Protein AF-A0A8F5BR80-F1 (afdb_monomer_lite)

Organism: Saccharolobus shibatae (strain ATCC 51178 / DSM 5389 / JCM 8931 / NBRC 15437 / B12) (NCBI:txid523848)

pLDDT: mean 76.39, std 23.54, range [31.81, 97.5]

Radius of gyration: 29.18 Å; chains: 1; bounding box: 68×68×88 Å

Sequence (161 aa):
MIKTETSQNIVENTTLNENKPMKKEKKQKNSRINEIILRDTTDEPLPTDPIHVYIEKLIPKIIDQYVKENKRPIRRKDLIEYVFSYDDRMIEYDKVSKHSPAAISFAITRLLKKGRLVRIKYCKEWEGDKCVKFSRKKEYILKEHLQMPEIQEYLKKHGLS

Structure (mmCIF, N/CA/C/O backbone):
data_AF-A0A8F5BR80-F1
#
_entry.id   AF-A0A8F5BR80-F1
#
loop_
_atom_site.group_PDB
_atom_site.id
_atom_site.type_symbol
_atom_site.label_atom_id
_atom_site.label_alt_id
_atom_site.label_comp_id
_atom_site.label_asym_id
_atom_site.label_entity_id
_atom_site.label_seq_id
_atom_site.pdbx_PDB_ins_code
_atom_site.Cartn_x
_atom_site.Cartn_y
_atom_site.Cartn_z
_atom_site.occupancy
_atom_site.B_iso_or_equiv
_atom_site.auth_seq_id
_atom_site.auth_comp_id
_atom_site.auth_asym_id
_atom_site.auth_atom_id
_atom_site.pdbx_PDB_model_num
ATOM 1 N N . MET A 1 1 ? 49.618 30.015 -66.357 1.00 37.91 1 MET A N 1
ATOM 2 C CA . MET A 1 1 ? 49.967 28.870 -65.481 1.00 37.91 1 MET A CA 1
ATOM 3 C C . MET A 1 1 ? 48.956 28.785 -64.341 1.00 37.91 1 MET A C 1
ATOM 5 O O . MET A 1 1 ? 48.201 29.731 -64.161 1.00 37.91 1 MET A O 1
ATOM 9 N N . ILE A 1 2 ? 48.893 27.652 -63.639 1.00 37.81 2 ILE A N 1
ATOM 10 C CA . ILE A 1 2 ? 47.892 27.340 -62.598 1.00 37.81 2 ILE A CA 1
ATOM 11 C C . ILE A 1 2 ? 48.445 27.704 -61.209 1.00 37.81 2 ILE A C 1
ATOM 13 O O . ILE A 1 2 ? 49.633 27.456 -61.006 1.00 37.81 2 ILE A O 1
ATOM 17 N N . LYS A 1 3 ? 47.582 28.188 -60.289 1.00 34.09 3 LYS A N 1
ATOM 18 C CA . LYS A 1 3 ? 47.487 27.899 -58.822 1.00 34.09 3 LYS A CA 1
ATOM 19 C C . LYS A 1 3 ? 46.894 29.095 -58.040 1.00 34.09 3 LYS A C 1
ATOM 21 O O . LYS A 1 3 ? 47.447 30.183 -58.108 1.00 34.09 3 LYS A O 1
ATOM 26 N N . THR A 1 4 ? 45.625 29.021 -57.601 1.00 35.00 4 THR A N 1
ATOM 27 C CA . THR A 1 4 ? 45.076 28.505 -56.304 1.00 35.00 4 THR A CA 1
ATOM 28 C C . THR A 1 4 ? 45.159 29.541 -55.169 1.00 35.00 4 THR A C 1
ATOM 30 O O . THR A 1 4 ? 46.256 29.964 -54.839 1.00 35.00 4 THR A O 1
ATOM 33 N N . GLU A 1 5 ? 44.015 30.031 -54.660 1.00 37.22 5 GLU A N 1
ATOM 34 C CA . GLU A 1 5 ? 43.448 29.706 -53.316 1.00 37.22 5 GLU A CA 1
ATOM 35 C C . GLU A 1 5 ? 43.977 30.629 -52.186 1.00 37.22 5 GLU A C 1
ATOM 37 O O . GLU A 1 5 ? 45.109 31.084 -52.257 1.00 37.22 5 GLU A O 1
ATOM 42 N N . THR A 1 6 ? 43.245 30.986 -51.118 1.00 36.38 6 THR A N 1
ATOM 43 C CA . THR A 1 6 ? 41.811 30.823 -50.780 1.00 36.38 6 THR A CA 1
ATOM 44 C C . THR A 1 6 ? 41.369 31.938 -49.804 1.00 36.38 6 THR A C 1
ATOM 46 O O . THR A 1 6 ? 42.197 32.633 -49.222 1.00 36.38 6 THR A O 1
ATOM 49 N N . SER A 1 7 ? 40.056 32.145 -49.660 1.00 40.69 7 SER A N 1
ATOM 50 C CA . SER A 1 7 ? 39.395 33.229 -48.911 1.00 40.69 7 SER A CA 1
ATOM 51 C C . SER A 1 7 ? 39.767 33.390 -47.426 1.00 40.69 7 SER A C 1
ATOM 53 O O . SER A 1 7 ? 39.800 32.405 -46.693 1.00 40.69 7 SER A O 1
ATOM 55 N N . GLN A 1 8 ? 39.813 34.648 -46.955 1.00 32.31 8 GLN A N 1
ATOM 56 C CA . GLN A 1 8 ? 39.313 35.066 -45.630 1.00 32.31 8 GLN A CA 1
ATOM 57 C C . GLN A 1 8 ? 39.122 36.601 -45.542 1.00 32.31 8 GLN A C 1
ATOM 59 O O . GLN A 1 8 ? 40.090 37.344 -45.454 1.00 32.31 8 GLN A O 1
ATOM 64 N N . ASN A 1 9 ? 37.864 37.061 -45.515 1.00 31.81 9 ASN A N 1
ATOM 65 C CA . ASN A 1 9 ? 37.450 38.354 -44.940 1.00 31.81 9 ASN A CA 1
ATOM 66 C C . ASN A 1 9 ? 36.542 37.991 -43.747 1.00 31.81 9 ASN A C 1
ATOM 68 O O . ASN A 1 9 ? 35.654 37.158 -43.921 1.00 31.81 9 ASN A O 1
ATOM 72 N N . ILE A 1 10 ? 36.797 38.379 -42.493 1.00 38.75 10 ILE A N 1
ATOM 73 C CA . ILE A 1 10 ? 37.040 39.721 -41.916 1.00 38.75 10 ILE A CA 1
ATOM 74 C C . ILE A 1 10 ? 35.759 40.572 -41.928 1.00 38.75 10 ILE A C 1
ATOM 76 O O . ILE A 1 10 ? 35.033 40.618 -42.917 1.00 38.75 10 ILE A O 1
ATOM 80 N N . VAL A 1 11 ? 35.454 41.155 -40.764 1.00 41.28 11 VAL A N 1
ATOM 81 C CA . VAL A 1 11 ? 34.131 41.656 -40.360 1.00 41.28 11 VAL A CA 1
ATOM 82 C C . VAL A 1 11 ? 34.089 43.179 -40.346 1.00 41.28 11 VAL A C 1
ATOM 84 O O . VAL A 1 11 ? 34.897 43.791 -39.663 1.00 41.28 11 VAL A O 1
ATOM 87 N N . GLU A 1 12 ? 33.080 43.742 -41.008 1.00 37.03 12 GLU A N 1
ATOM 88 C CA . GLU A 1 12 ? 32.480 45.081 -40.853 1.00 37.03 12 GLU A CA 1
ATOM 89 C C . GLU A 1 12 ? 31.184 45.074 -41.707 1.00 37.03 12 GLU A C 1
ATOM 91 O O . GLU A 1 12 ? 31.036 44.194 -42.555 1.00 37.03 12 GLU A O 1
ATOM 96 N N . ASN A 1 13 ? 30.157 45.923 -41.580 1.00 33.31 13 ASN A N 1
ATOM 97 C CA . ASN A 1 13 ? 29.818 47.115 -40.772 1.00 33.31 13 ASN A CA 1
ATOM 98 C C . ASN A 1 13 ? 28.257 46.990 -40.502 1.00 33.31 13 ASN A C 1
ATOM 100 O O . ASN A 1 13 ? 27.679 45.996 -40.939 1.00 33.31 13 ASN A O 1
ATOM 104 N N . THR A 1 14 ? 27.427 47.788 -39.804 1.00 33.31 14 THR A N 1
ATOM 105 C CA . THR A 1 14 ? 27.415 49.163 -39.253 1.00 33.31 14 THR A CA 1
ATOM 106 C C . THR A 1 14 ? 26.441 49.257 -38.048 1.00 33.31 14 THR A C 1
ATOM 108 O O . THR A 1 14 ? 25.607 48.383 -37.823 1.00 33.31 14 THR A O 1
ATOM 111 N N . THR A 1 15 ? 26.534 50.349 -37.286 1.00 39.81 15 THR A N 1
ATOM 112 C CA . THR A 1 15 ? 25.656 50.858 -36.206 1.00 39.81 15 THR A CA 1
ATOM 113 C C . THR A 1 15 ? 24.150 50.952 -36.534 1.00 39.81 15 THR A C 1
ATOM 115 O O . THR A 1 15 ? 23.820 51.312 -37.659 1.00 39.81 15 THR A O 1
ATOM 118 N N . LEU A 1 16 ? 23.257 50.866 -35.521 1.00 35.25 16 LEU A N 1
ATOM 119 C CA . LEU A 1 16 ? 22.286 51.956 -35.237 1.00 35.25 16 LEU A CA 1
ATOM 120 C C . LEU A 1 16 ? 21.547 51.892 -33.869 1.00 35.25 16 LEU A C 1
ATOM 122 O O . LEU A 1 16 ? 20.939 50.885 -33.532 1.00 35.25 16 LEU A O 1
ATOM 126 N N . ASN A 1 17 ? 21.508 53.057 -33.206 1.00 31.94 17 ASN A N 1
ATOM 127 C CA . ASN A 1 17 ? 20.472 53.648 -32.329 1.00 31.94 17 ASN A CA 1
ATOM 128 C C . ASN A 1 17 ? 19.898 52.963 -31.063 1.00 31.94 17 ASN A C 1
ATOM 130 O O . ASN A 1 17 ? 19.557 51.786 -31.016 1.00 31.94 17 ASN A O 1
ATOM 134 N N . GLU A 1 18 ? 19.646 53.814 -30.062 1.00 41.34 18 GLU A N 1
ATOM 135 C CA . GLU A 1 18 ? 18.950 53.512 -28.804 1.00 41.34 18 GLU A CA 1
ATOM 136 C C . GLU A 1 18 ? 17.454 53.928 -28.820 1.00 41.34 18 GLU A C 1
ATOM 138 O O . GLU A 1 18 ? 16.949 54.513 -29.776 1.00 41.34 18 GLU A O 1
ATOM 143 N N . ASN A 1 19 ? 16.777 53.715 -27.680 1.00 41.56 19 ASN A N 1
ATOM 144 C CA . ASN A 1 19 ? 15.533 54.368 -27.237 1.00 41.56 19 ASN A CA 1
ATOM 145 C C . ASN A 1 19 ? 14.186 53.969 -27.885 1.00 41.56 19 ASN A C 1
ATOM 147 O O . ASN A 1 19 ? 13.615 54.692 -28.703 1.00 41.56 19 ASN A O 1
ATOM 151 N N . LYS A 1 20 ? 13.547 52.932 -27.311 1.00 38.97 20 LYS A N 1
ATOM 152 C CA . LYS A 1 20 ? 12.126 53.007 -26.890 1.00 38.97 20 LYS A CA 1
ATOM 153 C C . LYS A 1 20 ? 11.766 51.954 -25.818 1.00 38.97 20 LYS A C 1
ATOM 155 O O . LYS A 1 20 ? 12.181 50.804 -25.951 1.00 38.97 20 LYS A O 1
ATOM 160 N N . PRO A 1 21 ? 11.002 52.306 -24.762 1.00 46.56 21 PRO A N 1
ATOM 161 C CA . PRO A 1 21 ? 10.676 51.389 -23.666 1.00 46.56 21 PRO A CA 1
ATOM 162 C C . PRO A 1 21 ? 9.382 50.576 -23.887 1.00 46.56 21 PRO A C 1
ATOM 164 O O . PRO A 1 21 ? 8.578 50.863 -24.769 1.00 46.56 21 PRO A O 1
ATOM 167 N N . MET A 1 22 ? 9.159 49.608 -22.988 1.00 44.41 22 MET A N 1
ATOM 168 C CA . MET A 1 22 ? 7.915 48.848 -22.762 1.00 44.41 22 MET A CA 1
ATOM 169 C C . MET A 1 22 ? 7.373 47.959 -23.902 1.00 44.41 22 MET A C 1
ATOM 171 O O . MET A 1 22 ? 6.464 48.330 -24.640 1.00 44.41 22 MET A O 1
ATOM 175 N N . LYS A 1 23 ? 7.728 46.667 -23.842 1.00 36.34 23 LYS A N 1
ATOM 176 C CA . LYS A 1 23 ? 6.765 45.561 -24.023 1.00 36.34 23 LYS A CA 1
ATOM 177 C C . LYS A 1 23 ? 7.119 44.402 -23.083 1.00 36.34 23 LYS A C 1
ATOM 179 O O . LYS A 1 23 ? 8.247 43.922 -23.088 1.00 36.34 23 LYS A O 1
ATOM 184 N N . LYS A 1 24 ? 6.164 43.965 -22.252 1.00 52.59 24 LYS A N 1
ATOM 185 C CA . LYS A 1 24 ? 6.315 42.786 -21.380 1.00 52.59 24 LYS A CA 1
ATOM 186 C C . LYS A 1 24 ? 6.116 41.521 -22.216 1.00 52.59 24 LYS A C 1
ATOM 188 O O . LYS A 1 24 ? 4.981 41.228 -22.574 1.00 52.59 24 LYS A O 1
ATOM 193 N N . GLU A 1 25 ? 7.165 40.742 -22.466 1.00 40.56 25 GLU A N 1
ATOM 194 C CA . GLU A 1 25 ? 7.021 39.419 -23.083 1.00 40.56 25 GLU A CA 1
ATOM 195 C C . GLU A 1 25 ? 7.953 38.353 -22.496 1.00 40.56 25 GLU A C 1
ATOM 197 O O . GLU A 1 25 ? 9.034 38.645 -22.001 1.00 40.56 25 GLU A O 1
ATOM 202 N N . LYS A 1 26 ? 7.501 37.099 -22.650 1.00 37.91 26 LYS A N 1
ATOM 203 C CA . LYS A 1 26 ? 8.263 35.842 -22.565 1.00 37.91 26 LYS A CA 1
ATOM 204 C C . LYS A 1 26 ? 8.969 35.569 -21.228 1.00 37.91 26 LYS A C 1
ATOM 206 O O . LYS A 1 26 ? 10.115 35.935 -20.992 1.00 37.91 26 LYS A O 1
ATOM 211 N N . LYS A 1 27 ? 8.280 34.760 -20.406 1.00 43.91 27 LYS A N 1
ATOM 212 C CA . LYS A 1 27 ? 8.872 33.938 -19.334 1.00 43.91 27 LYS A CA 1
ATOM 213 C C . LYS A 1 27 ? 10.196 33.333 -19.820 1.00 43.91 27 LYS A C 1
ATOM 215 O O . LYS A 1 27 ? 10.216 32.719 -20.890 1.00 43.91 27 LYS A O 1
ATOM 220 N N . GLN A 1 28 ? 11.261 33.448 -19.028 1.00 38.50 28 GLN A N 1
ATOM 221 C CA . GLN A 1 28 ? 12.518 32.756 -19.312 1.00 38.50 28 GLN A CA 1
ATOM 222 C C . GLN A 1 28 ? 12.256 31.248 -19.444 1.00 38.50 28 GLN A C 1
ATOM 224 O O . GLN A 1 28 ? 11.661 30.628 -18.560 1.00 38.50 28 GLN A O 1
ATOM 229 N N . LYS A 1 29 ? 12.681 30.655 -20.565 1.00 42.81 29 LYS A N 1
ATOM 230 C CA . LYS A 1 29 ? 12.689 29.198 -20.728 1.00 42.81 29 LYS A CA 1
ATOM 231 C C . LYS A 1 29 ? 13.748 28.638 -19.781 1.00 42.81 29 LYS A C 1
ATOM 233 O O . LYS A 1 29 ? 14.930 28.885 -19.996 1.00 42.81 29 LYS A O 1
ATOM 238 N N . ASN A 1 30 ? 13.329 27.892 -18.762 1.00 39.88 30 ASN A N 1
ATOM 239 C CA . ASN A 1 30 ? 14.242 27.219 -17.841 1.00 39.88 30 ASN A CA 1
ATOM 240 C C . ASN A 1 30 ? 14.872 25.989 -18.525 1.00 39.88 30 ASN A C 1
ATOM 242 O O . ASN A 1 30 ? 14.409 24.863 -18.355 1.00 39.88 30 ASN A O 1
ATOM 246 N N . SER A 1 31 ? 15.863 26.225 -19.387 1.00 49.03 31 SER A N 1
ATOM 247 C CA . SER A 1 31 ? 16.678 25.180 -20.008 1.00 49.03 31 SER A CA 1
ATOM 248 C C . SER A 1 31 ? 17.766 24.694 -19.043 1.00 49.03 31 SER A C 1
ATOM 250 O O . SER A 1 31 ? 18.229 25.458 -18.202 1.00 49.03 31 SER A O 1
ATOM 252 N N . ARG A 1 32 ? 18.219 23.441 -19.221 1.00 43.00 32 ARG A N 1
ATOM 253 C CA . ARG A 1 32 ? 19.196 22.722 -18.366 1.00 43.00 32 ARG A CA 1
ATOM 254 C C . ARG A 1 32 ? 18.637 22.120 -17.065 1.00 43.00 32 ARG A C 1
ATOM 256 O O . ARG A 1 32 ? 19.266 22.192 -16.014 1.00 43.00 32 ARG A O 1
ATOM 263 N N . ILE A 1 33 ? 17.529 21.384 -17.167 1.00 39.22 33 ILE A N 1
ATOM 264 C CA . ILE A 1 33 ? 17.510 20.075 -16.495 1.00 39.22 33 ILE A CA 1
ATOM 265 C C . ILE A 1 33 ? 18.289 19.137 -17.421 1.00 39.22 33 ILE A C 1
ATOM 267 O O . ILE A 1 33 ? 17.911 18.981 -18.580 1.00 39.22 33 ILE A O 1
ATOM 271 N N . ASN A 1 34 ? 19.392 18.565 -16.939 1.00 34.12 34 ASN A N 1
ATOM 272 C CA . ASN A 1 34 ? 20.135 17.558 -17.693 1.00 34.12 34 ASN A CA 1
ATOM 273 C C . ASN A 1 34 ? 19.362 16.238 -17.606 1.00 34.12 34 ASN A C 1
ATOM 275 O O . ASN A 1 34 ? 19.335 15.600 -16.554 1.00 34.12 34 ASN A O 1
ATOM 279 N N . GLU A 1 35 ? 18.700 15.861 -18.695 1.00 41.28 35 GLU A N 1
ATOM 280 C CA . GLU A 1 35 ? 17.924 14.627 -18.784 1.00 41.28 35 GLU A CA 1
ATOM 281 C C . GLU A 1 35 ? 18.876 13.429 -18.915 1.00 41.28 35 GLU A C 1
ATOM 283 O O . GLU A 1 35 ? 19.460 13.186 -19.970 1.00 41.28 35 GLU A O 1
ATOM 288 N N . ILE A 1 36 ? 19.083 12.706 -17.809 1.00 38.28 36 ILE A N 1
ATOM 289 C CA . ILE A 1 36 ? 19.932 11.510 -17.780 1.00 38.28 36 ILE A CA 1
ATOM 290 C C . ILE A 1 36 ? 19.147 10.353 -18.403 1.00 38.28 36 ILE A C 1
ATOM 292 O O . ILE A 1 36 ? 18.440 9.615 -17.716 1.00 38.28 36 ILE A O 1
ATOM 296 N N . ILE A 1 37 ? 19.268 10.207 -19.721 1.00 43.28 37 ILE A N 1
ATOM 297 C CA . ILE A 1 37 ? 18.761 9.043 -20.451 1.00 43.28 37 ILE A CA 1
ATOM 298 C C . ILE A 1 37 ? 19.713 7.874 -20.184 1.00 43.28 37 ILE A C 1
ATOM 300 O O . ILE A 1 37 ? 20.693 7.680 -20.905 1.00 43.28 37 ILE A O 1
ATOM 304 N N . LEU A 1 38 ? 19.425 7.092 -19.143 1.00 40.75 38 LEU A N 1
ATOM 305 C CA . LEU A 1 38 ? 20.032 5.773 -19.001 1.00 40.75 38 LEU A CA 1
ATOM 306 C C . LEU A 1 38 ? 19.501 4.864 -20.113 1.00 40.75 38 LEU A C 1
ATOM 308 O O . LEU A 1 38 ? 18.292 4.677 -20.257 1.00 40.75 38 LEU A O 1
ATOM 312 N N . ARG A 1 39 ? 20.422 4.302 -20.894 1.00 34.91 39 ARG A N 1
ATOM 313 C CA . ARG A 1 39 ? 20.180 3.093 -21.679 1.00 34.91 39 ARG A CA 1
ATOM 314 C C . ARG A 1 39 ? 20.795 1.943 -20.907 1.00 34.91 39 ARG A C 1
ATOM 316 O O . ARG A 1 39 ? 21.996 1.982 -20.657 1.00 34.91 39 ARG A O 1
ATOM 323 N N . ASP A 1 40 ? 19.983 0.955 -20.566 1.00 41.56 40 ASP A N 1
ATOM 324 C CA . ASP A 1 40 ? 20.497 -0.336 -20.128 1.00 41.56 40 ASP A CA 1
ATOM 325 C C . ASP A 1 40 ? 20.696 -1.246 -21.349 1.00 41.56 40 ASP A C 1
ATOM 327 O O . ASP A 1 40 ? 19.994 -1.098 -22.355 1.00 41.56 40 ASP A O 1
ATOM 331 N N . THR A 1 41 ? 21.680 -2.141 -21.296 1.00 49.28 41 THR A N 1
ATOM 332 C CA . THR A 1 41 ? 22.072 -3.005 -22.424 1.00 49.28 41 THR A CA 1
ATOM 333 C C . THR A 1 41 ? 21.737 -4.459 -22.132 1.00 49.28 41 THR A C 1
ATOM 335 O O . THR A 1 41 ? 22.619 -5.284 -21.905 1.00 49.28 41 THR A O 1
ATOM 338 N N . THR A 1 42 ? 20.441 -4.757 -22.155 1.00 46.69 42 THR A N 1
ATOM 339 C CA . THR A 1 42 ? 19.875 -6.110 -22.129 1.00 46.69 42 THR A CA 1
ATOM 340 C C . THR A 1 42 ? 18.739 -6.193 -23.150 1.00 46.69 42 THR A C 1
ATOM 342 O O . THR A 1 42 ? 17.923 -5.278 -23.246 1.00 46.69 42 THR A O 1
ATOM 345 N N . ASP A 1 43 ? 18.678 -7.278 -23.928 1.00 49.97 43 ASP A N 1
ATOM 346 C CA . ASP A 1 43 ? 17.677 -7.481 -24.992 1.00 49.97 43 ASP A 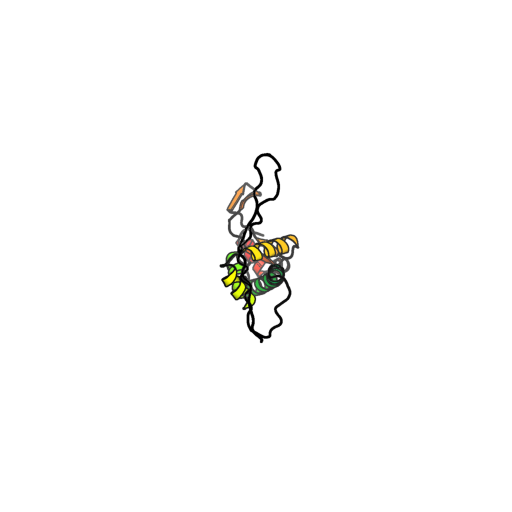CA 1
ATOM 347 C C . ASP A 1 43 ? 16.294 -7.923 -24.459 1.00 49.97 43 ASP A C 1
ATOM 349 O O . ASP A 1 43 ? 15.593 -8.730 -25.072 1.00 49.97 43 ASP A O 1
ATOM 353 N N . GLU A 1 44 ? 15.864 -7.376 -23.316 1.00 47.84 44 GLU A N 1
ATOM 354 C CA . GLU A 1 44 ? 14.464 -7.452 -22.893 1.00 47.84 44 GLU A CA 1
ATOM 355 C C . GLU A 1 44 ? 13.673 -6.240 -23.422 1.00 47.84 44 GLU A C 1
ATOM 357 O O . GLU A 1 44 ? 14.132 -5.096 -23.326 1.00 47.84 44 GLU A O 1
ATOM 362 N N . PRO A 1 45 ? 12.455 -6.434 -23.963 1.00 48.66 45 PRO A N 1
ATOM 363 C CA . PRO A 1 45 ? 11.635 -5.330 -24.446 1.00 48.66 45 PRO A CA 1
ATOM 364 C C . PRO A 1 45 ? 11.160 -4.464 -23.272 1.00 48.66 45 PRO A C 1
ATOM 366 O O . PRO A 1 45 ? 10.196 -4.806 -22.584 1.00 48.66 45 PRO A O 1
ATOM 369 N N . LEU A 1 46 ? 11.832 -3.321 -23.067 1.00 54.81 46 LEU A N 1
ATOM 370 C CA . LEU A 1 46 ? 11.560 -2.368 -21.985 1.00 54.81 46 LEU A CA 1
ATOM 371 C C . LEU A 1 46 ? 10.046 -2.149 -21.785 1.00 54.81 46 LEU A C 1
ATOM 373 O O . LEU A 1 46 ? 9.376 -1.667 -22.706 1.00 54.81 46 LEU A O 1
ATOM 377 N N . PRO A 1 47 ? 9.486 -2.449 -20.594 1.00 58.84 47 PRO A N 1
ATOM 378 C CA . PRO A 1 47 ? 8.042 -2.436 -20.382 1.00 58.84 47 PRO A CA 1
ATOM 379 C C . PRO A 1 47 ? 7.448 -1.042 -20.622 1.00 58.84 47 PRO A C 1
ATOM 381 O O . PRO A 1 47 ? 7.644 -0.110 -19.837 1.00 58.84 47 PRO A O 1
ATOM 384 N N . THR A 1 48 ? 6.679 -0.934 -21.710 1.00 69.12 48 THR A N 1
ATOM 385 C CA . THR A 1 48 ? 6.219 0.315 -22.347 1.00 69.12 48 THR A CA 1
ATOM 386 C C . THR A 1 48 ? 5.317 1.194 -21.478 1.00 69.12 48 THR A C 1
ATOM 388 O O . THR A 1 48 ? 5.089 2.360 -21.799 1.00 69.12 48 THR A O 1
ATOM 391 N N . ASP A 1 49 ? 4.792 0.661 -20.373 1.00 77.62 49 ASP A N 1
ATOM 392 C CA . ASP A 1 49 ? 4.060 1.434 -19.371 1.00 77.62 49 ASP A CA 1
ATOM 393 C C . ASP A 1 49 ? 4.961 2.512 -18.734 1.00 77.62 49 ASP A C 1
ATOM 395 O O . ASP A 1 49 ? 6.037 2.182 -18.215 1.00 77.62 49 ASP A O 1
ATOM 399 N N . PRO A 1 50 ? 4.499 3.774 -18.628 1.00 84.62 50 PRO A N 1
ATOM 400 C CA . PRO A 1 50 ? 5.140 4.779 -17.785 1.00 84.62 50 PRO A CA 1
ATOM 401 C C . PRO A 1 50 ? 5.298 4.282 -16.342 1.00 84.62 50 PRO A C 1
ATOM 403 O O . PRO A 1 50 ? 4.391 3.650 -15.799 1.00 84.62 50 PRO A O 1
ATOM 406 N N . ILE A 1 51 ? 6.404 4.632 -15.676 1.00 85.56 51 ILE A N 1
ATOM 407 C CA . ILE A 1 51 ? 6.764 4.092 -14.348 1.00 85.56 51 ILE A CA 1
ATOM 408 C C . ILE A 1 51 ? 5.640 4.211 -13.298 1.00 85.56 51 ILE A C 1
ATOM 410 O O . ILE A 1 51 ? 5.431 3.312 -12.490 1.00 85.56 51 ILE A O 1
ATOM 414 N N . HIS A 1 52 ? 4.832 5.276 -13.348 1.00 82.25 52 HIS A N 1
ATOM 415 C CA . HIS A 1 52 ? 3.704 5.458 -12.432 1.00 82.25 52 HIS A CA 1
ATOM 416 C C . HIS A 1 52 ? 2.522 4.504 -12.699 1.00 82.25 52 HIS A C 1
ATOM 418 O O . HIS A 1 52 ? 1.781 4.192 -11.769 1.00 82.25 52 HIS A O 1
ATOM 424 N N . VAL A 1 53 ? 2.335 4.046 -13.943 1.00 88.50 53 VAL A N 1
ATOM 425 C CA . VAL A 1 53 ? 1.370 2.996 -14.318 1.00 88.50 53 VAL A CA 1
ATOM 426 C C . VAL A 1 53 ? 1.904 1.637 -13.878 1.00 88.50 53 VAL A C 1
ATOM 428 O O . VAL A 1 53 ? 1.149 0.842 -13.322 1.00 88.50 53 VAL A O 1
ATOM 431 N N . TYR A 1 54 ? 3.208 1.404 -14.049 1.00 91.44 54 TYR A N 1
ATOM 432 C CA . TYR A 1 54 ? 3.870 0.184 -13.593 1.00 91.44 54 TYR A CA 1
ATOM 433 C C . TYR A 1 54 ? 3.729 -0.003 -12.075 1.00 91.44 54 TYR A C 1
ATOM 435 O O . TYR A 1 54 ? 3.184 -1.007 -11.621 1.00 91.44 54 TYR A O 1
ATOM 443 N N . ILE A 1 55 ? 4.060 1.024 -11.286 1.00 93.44 55 ILE A N 1
ATOM 444 C CA . ILE A 1 55 ? 3.887 1.009 -9.826 1.00 93.44 55 ILE A CA 1
ATOM 445 C C . ILE A 1 55 ? 2.401 0.843 -9.425 1.00 93.44 55 ILE A C 1
ATOM 447 O O . ILE A 1 55 ? 2.102 0.178 -8.433 1.00 93.44 55 ILE A O 1
ATOM 451 N N . GLU A 1 56 ? 1.442 1.366 -10.207 1.00 93.94 56 GLU A N 1
ATOM 452 C CA . GLU A 1 56 ? 0.001 1.129 -9.980 1.00 93.94 56 GLU A CA 1
ATOM 453 C C . GLU A 1 56 ? -0.410 -0.346 -10.195 1.00 93.94 56 GLU A C 1
ATOM 455 O O . GLU A 1 56 ? -1.366 -0.815 -9.570 1.00 93.94 56 GLU A O 1
ATOM 460 N N . LYS A 1 57 ? 0.318 -1.090 -11.042 1.00 93.62 57 LYS A N 1
ATOM 461 C CA . LYS A 1 57 ? 0.170 -2.546 -11.227 1.00 93.62 57 LYS A CA 1
ATOM 462 C C . LYS A 1 57 ? 0.923 -3.354 -10.156 1.00 93.62 57 LYS A C 1
ATOM 464 O O . LYS A 1 57 ? 0.428 -4.412 -9.771 1.00 93.62 57 LYS A O 1
ATOM 469 N N . LEU A 1 58 ? 2.065 -2.867 -9.655 1.00 95.00 58 LEU A N 1
ATOM 470 C CA . LEU A 1 58 ? 2.876 -3.558 -8.638 1.00 95.00 58 LEU A CA 1
ATOM 471 C C . LEU A 1 58 ? 2.277 -3.516 -7.229 1.00 95.00 58 LEU A C 1
ATOM 473 O O . LEU A 1 58 ? 2.185 -4.557 -6.580 1.00 95.00 58 LEU A O 1
ATOM 477 N N . ILE A 1 59 ? 1.852 -2.337 -6.753 1.00 96.88 59 ILE A N 1
ATOM 478 C CA . ILE A 1 59 ? 1.394 -2.147 -5.363 1.00 96.88 59 ILE A CA 1
ATOM 479 C C . ILE A 1 59 ? 0.355 -3.202 -4.923 1.00 96.88 59 ILE A C 1
ATOM 481 O O . ILE A 1 59 ? 0.508 -3.736 -3.823 1.00 96.88 59 ILE A O 1
ATOM 485 N N . PRO A 1 60 ? -0.667 -3.563 -5.730 1.00 97.12 60 PRO A N 1
ATOM 486 C CA . PRO A 1 60 ? -1.621 -4.592 -5.329 1.00 97.12 60 PRO A CA 1
ATOM 487 C C . PRO A 1 60 ? -1.013 -5.991 -5.157 1.00 97.12 60 PRO A C 1
ATOM 489 O O . PRO A 1 60 ? -1.428 -6.695 -4.243 1.00 97.12 60 PRO A O 1
ATOM 492 N N . LYS A 1 61 ? -0.024 -6.382 -5.980 1.00 96.69 61 LYS A N 1
ATOM 493 C CA . LYS A 1 61 ? 0.670 -7.679 -5.856 1.00 96.69 61 LYS A CA 1
ATOM 494 C C . LYS A 1 61 ? 1.447 -7.761 -4.540 1.00 96.69 61 LYS A C 1
ATOM 496 O O . LYS A 1 61 ? 1.309 -8.725 -3.798 1.00 96.69 61 LYS A O 1
ATOM 501 N N . ILE A 1 62 ? 2.223 -6.716 -4.248 1.00 97.50 62 ILE A N 1
ATOM 502 C CA . ILE A 1 62 ? 3.070 -6.618 -3.050 1.00 97.50 62 ILE A CA 1
ATOM 503 C C . ILE A 1 62 ? 2.212 -6.648 -1.779 1.00 97.50 62 ILE A C 1
ATOM 505 O O . ILE A 1 62 ? 2.557 -7.320 -0.811 1.00 97.50 62 ILE A O 1
ATOM 509 N N . ILE A 1 63 ? 1.062 -5.964 -1.790 1.00 97.31 63 ILE A N 1
ATOM 510 C CA . ILE A 1 63 ? 0.111 -5.998 -0.672 1.00 97.31 63 ILE A CA 1
ATOM 511 C C . ILE A 1 63 ? -0.517 -7.385 -0.519 1.00 97.31 63 ILE A C 1
ATOM 513 O O . ILE A 1 63 ? -0.624 -7.861 0.604 1.00 97.31 63 ILE A O 1
ATOM 517 N N . ASP A 1 64 ? -0.912 -8.041 -1.612 1.00 96.12 64 ASP A N 1
ATOM 518 C CA . ASP A 1 64 ? -1.495 -9.387 -1.568 1.00 96.12 64 ASP A CA 1
ATOM 519 C C . ASP A 1 64 ? -0.533 -10.436 -1.006 1.00 96.12 64 ASP A C 1
ATOM 521 O O . ASP A 1 64 ? -0.906 -11.164 -0.086 1.00 96.12 64 ASP A O 1
ATOM 525 N N . GLN A 1 65 ? 0.716 -10.449 -1.473 1.00 96.44 65 GLN A N 1
ATOM 526 C CA . GLN A 1 65 ? 1.749 -11.320 -0.922 1.00 96.44 65 GLN A CA 1
ATOM 527 C C . GLN A 1 65 ? 1.995 -11.026 0.568 1.00 96.44 65 GLN A C 1
ATOM 529 O O . GLN A 1 65 ? 1.820 -11.910 1.409 1.00 96.44 65 GLN A O 1
ATOM 534 N N . TYR A 1 66 ? 2.300 -9.770 0.917 1.00 97.31 66 TYR A N 1
ATOM 535 C CA . TYR A 1 66 ? 2.597 -9.385 2.300 1.00 97.31 66 TYR A CA 1
ATOM 536 C C . TYR A 1 66 ? 1.449 -9.718 3.256 1.00 97.31 66 TYR A C 1
ATOM 538 O O . TYR A 1 66 ? 1.696 -10.228 4.345 1.00 97.31 66 TYR A O 1
ATOM 546 N N . VAL A 1 67 ? 0.195 -9.444 2.880 1.00 95.81 67 VAL A N 1
ATOM 547 C CA . VAL A 1 67 ? -0.976 -9.692 3.738 1.00 95.81 67 VAL A CA 1
ATOM 548 C C . VAL A 1 67 ? -1.226 -11.191 3.926 1.00 95.81 67 VAL A C 1
ATOM 550 O O . VAL A 1 67 ? -1.553 -11.605 5.039 1.00 95.81 67 VAL A O 1
ATOM 553 N N . LYS A 1 68 ? -1.018 -12.016 2.891 1.00 93.25 68 LYS A N 1
ATOM 554 C CA . LYS A 1 68 ? -1.132 -13.482 2.991 1.00 93.25 68 LYS A CA 1
ATOM 555 C C . LYS A 1 68 ? -0.077 -14.090 3.917 1.00 93.25 68 LYS A C 1
ATOM 557 O O . LYS A 1 68 ? -0.423 -14.959 4.715 1.00 93.25 68 LYS A O 1
ATOM 562 N N . GLU A 1 69 ? 1.163 -13.607 3.838 1.00 95.69 69 GLU A N 1
ATOM 563 C CA . GLU A 1 69 ? 2.297 -14.052 4.661 1.00 95.69 69 GLU A CA 1
ATOM 564 C C . GLU A 1 69 ? 2.227 -13.521 6.105 1.00 95.69 69 GLU A C 1
ATOM 566 O O . GLU A 1 69 ? 2.314 -14.282 7.064 1.00 95.69 69 GLU A O 1
ATOM 571 N N . ASN A 1 70 ? 2.054 -12.206 6.275 1.00 95.94 70 ASN A N 1
ATOM 572 C CA . ASN A 1 70 ? 2.190 -11.507 7.561 1.00 95.94 70 ASN A CA 1
ATOM 573 C C . ASN A 1 70 ? 0.870 -11.377 8.338 1.00 95.94 70 ASN A C 1
ATOM 575 O O . ASN A 1 70 ? 0.885 -10.875 9.465 1.00 95.94 70 ASN A O 1
ATOM 579 N N . LYS A 1 71 ? -0.269 -11.744 7.731 1.00 95.44 71 LYS A N 1
ATOM 580 C CA . LYS A 1 71 ? -1.621 -11.682 8.322 1.00 95.44 71 LYS A CA 1
ATOM 581 C C . LYS A 1 71 ? -2.011 -10.303 8.883 1.00 95.44 71 LYS A C 1
ATOM 583 O O . LYS A 1 71 ? -2.781 -10.198 9.833 1.00 95.44 71 LYS A O 1
ATOM 588 N N . ARG A 1 72 ? -1.479 -9.222 8.298 1.00 95.06 72 ARG A N 1
ATOM 589 C CA . ARG A 1 72 ? -1.730 -7.831 8.721 1.00 95.06 72 ARG A CA 1
ATOM 590 C C . ARG A 1 72 ? -1.562 -6.824 7.571 1.00 95.06 72 ARG A C 1
ATOM 592 O O . ARG A 1 72 ? -0.769 -7.083 6.666 1.00 95.06 72 ARG A O 1
ATOM 599 N N . PRO A 1 73 ? -2.229 -5.653 7.621 1.00 96.19 73 PRO A N 1
ATOM 600 C CA . PRO A 1 73 ? -2.004 -4.537 6.697 1.00 96.19 73 PRO A CA 1
ATOM 601 C C . PRO A 1 73 ? -0.528 -4.111 6.598 1.00 96.19 73 PRO A C 1
ATOM 603 O O . PRO A 1 73 ? 0.194 -4.093 7.600 1.00 96.19 73 PRO A O 1
ATOM 606 N N . ILE A 1 74 ? -0.088 -3.702 5.403 1.00 96.81 74 ILE A N 1
ATOM 607 C CA . ILE A 1 74 ? 1.295 -3.266 5.160 1.00 96.81 74 ILE A CA 1
ATOM 608 C C . ILE A 1 74 ? 1.511 -1.814 5.584 1.00 96.81 74 ILE A C 1
ATOM 610 O O . ILE A 1 74 ? 0.675 -0.945 5.315 1.00 96.81 74 ILE A O 1
ATOM 614 N N . ARG A 1 75 ? 2.651 -1.504 6.212 1.00 95.38 75 ARG A N 1
ATOM 615 C CA . ARG A 1 75 ? 3.007 -0.114 6.546 1.00 95.38 75 ARG A CA 1
ATOM 616 C C . ARG A 1 75 ? 3.447 0.642 5.312 1.00 95.38 75 ARG A C 1
ATOM 618 O O . ARG A 1 75 ? 4.054 0.086 4.408 1.00 95.38 75 ARG A O 1
ATOM 625 N N . ARG A 1 76 ? 3.216 1.957 5.312 1.00 94.00 76 ARG A N 1
ATOM 626 C CA . ARG A 1 76 ? 3.672 2.821 4.217 1.00 94.00 76 ARG A CA 1
ATOM 627 C C . ARG A 1 76 ? 5.182 2.735 3.955 1.00 94.00 76 ARG A C 1
ATOM 629 O O . ARG A 1 76 ? 5.553 2.853 2.796 1.00 94.00 76 ARG A O 1
ATOM 636 N N . LYS A 1 77 ? 6.020 2.591 4.992 1.00 92.81 77 LYS A N 1
ATOM 637 C CA . LYS A 1 77 ? 7.475 2.472 4.805 1.00 92.81 77 LYS A CA 1
ATOM 638 C C . LYS A 1 77 ? 7.841 1.120 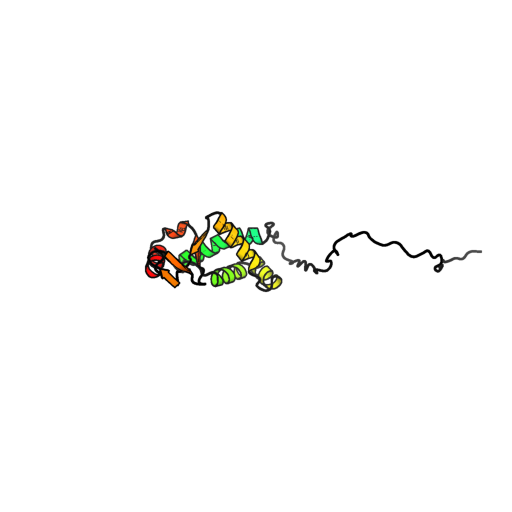4.181 1.00 92.81 77 LYS A C 1
ATOM 640 O O . LYS A 1 77 ? 8.392 1.118 3.091 1.00 92.81 77 LYS A O 1
ATOM 645 N N . ASP A 1 78 ? 7.350 0.021 4.759 1.00 95.50 78 ASP A N 1
ATOM 646 C CA . ASP A 1 78 ? 7.527 -1.343 4.249 1.00 95.50 78 ASP A CA 1
ATOM 647 C C . ASP A 1 78 ? 7.090 -1.428 2.772 1.00 95.50 78 ASP A C 1
ATOM 649 O O . ASP A 1 78 ? 7.839 -1.883 1.923 1.00 95.50 78 ASP A O 1
ATOM 653 N N . LEU A 1 79 ? 5.912 -0.891 2.425 1.00 96.00 79 LEU A N 1
ATOM 654 C CA . LEU A 1 79 ? 5.412 -0.857 1.044 1.00 96.00 79 LEU A CA 1
ATOM 655 C C . LEU A 1 79 ? 6.287 -0.035 0.082 1.00 96.00 79 LEU A C 1
ATOM 657 O O . LEU A 1 79 ? 6.289 -0.318 -1.108 1.00 96.00 79 LEU A O 1
ATOM 661 N N . ILE A 1 80 ? 6.989 0.997 0.554 1.00 94.44 80 ILE A N 1
ATOM 662 C CA . ILE A 1 80 ? 7.943 1.746 -0.278 1.00 94.44 80 ILE A CA 1
ATOM 663 C C . ILE A 1 80 ? 9.218 0.917 -0.469 1.00 94.44 80 ILE A C 1
ATOM 665 O O . ILE A 1 80 ? 9.673 0.785 -1.599 1.00 94.44 80 ILE A O 1
ATOM 669 N N . GLU A 1 81 ? 9.724 0.313 0.609 1.00 94.00 81 GLU A N 1
ATOM 670 C CA . GLU A 1 81 ? 10.885 -0.585 0.608 1.00 94.00 81 GLU A CA 1
ATOM 671 C C . GLU A 1 81 ? 10.675 -1.745 -0.393 1.00 94.00 81 GLU A C 1
ATOM 673 O O . GLU A 1 81 ? 11.436 -1.857 -1.351 1.00 94.00 81 GLU A O 1
ATOM 678 N N . TYR A 1 82 ? 9.580 -2.511 -0.278 1.00 95.56 82 TYR A N 1
ATOM 679 C CA . TYR A 1 82 ? 9.248 -3.608 -1.209 1.00 95.56 82 TYR A CA 1
ATOM 680 C C . TYR A 1 82 ? 8.930 -3.167 -2.644 1.00 95.56 82 TYR A C 1
ATOM 682 O O . TYR A 1 82 ? 9.040 -3.978 -3.557 1.00 95.56 82 TYR A O 1
ATOM 690 N N . VAL A 1 83 ? 8.471 -1.929 -2.870 1.00 94.88 83 VAL A N 1
ATOM 691 C CA . VAL A 1 83 ? 8.223 -1.434 -4.237 1.00 94.88 83 VAL A CA 1
ATOM 692 C C . VAL A 1 83 ? 9.537 -1.112 -4.938 1.00 94.88 83 VAL A C 1
ATOM 694 O O . VAL A 1 83 ? 9.638 -1.377 -6.130 1.00 94.88 83 VAL A O 1
ATOM 697 N N . PHE A 1 84 ? 10.533 -0.574 -4.230 1.00 93.50 84 PHE A N 1
ATOM 698 C CA . PHE A 1 84 ? 11.851 -0.305 -4.807 1.00 93.50 84 PHE A CA 1
ATOM 699 C C . PHE A 1 84 ? 12.697 -1.574 -4.990 1.00 93.50 84 PHE A C 1
ATOM 701 O O . PHE A 1 84 ? 13.443 -1.645 -5.957 1.00 93.50 84 PHE A O 1
ATOM 708 N N . SER A 1 85 ? 12.538 -2.599 -4.144 1.00 92.62 85 SER A N 1
ATOM 709 C CA . SER A 1 85 ? 13.242 -3.886 -4.278 1.00 92.62 85 SER A CA 1
ATOM 710 C C . SER A 1 85 ? 12.490 -4.969 -5.073 1.00 92.62 85 SER A C 1
ATOM 712 O O . SER A 1 85 ? 12.854 -6.140 -4.986 1.00 92.62 85 SER A O 1
ATOM 714 N N . TYR A 1 86 ? 11.433 -4.618 -5.818 1.00 92.12 86 TYR A N 1
ATOM 715 C CA . TYR A 1 86 ? 10.572 -5.609 -6.485 1.00 92.12 86 TYR A CA 1
ATOM 716 C C . TYR A 1 86 ? 11.211 -6.277 -7.715 1.00 92.12 86 TYR A C 1
ATOM 718 O O . TYR A 1 86 ? 11.040 -7.476 -7.918 1.00 92.12 86 TYR A O 1
ATOM 726 N N . ASP A 1 87 ? 11.894 -5.493 -8.550 1.00 88.94 87 ASP A N 1
ATOM 727 C CA . ASP A 1 87 ? 12.557 -5.925 -9.785 1.00 88.94 87 ASP A CA 1
ATOM 728 C C . ASP A 1 87 ? 13.671 -4.937 -10.172 1.00 88.94 87 ASP A C 1
ATOM 730 O O . ASP A 1 87 ? 13.754 -3.835 -9.622 1.00 88.94 87 ASP A O 1
ATOM 734 N N . ASP A 1 88 ? 14.517 -5.307 -11.137 1.00 89.94 88 ASP A N 1
ATOM 735 C CA . ASP A 1 88 ? 15.657 -4.486 -11.565 1.00 89.94 88 ASP A CA 1
ATOM 736 C C . ASP A 1 88 ? 15.239 -3.109 -12.107 1.00 89.94 88 ASP A C 1
ATOM 738 O O . ASP A 1 88 ? 15.929 -2.112 -11.881 1.00 89.94 88 ASP A O 1
ATOM 742 N N . ARG A 1 89 ? 14.057 -3.004 -12.734 1.00 89.00 89 ARG A N 1
ATOM 743 C CA . ARG A 1 89 ? 13.499 -1.723 -13.201 1.00 89.00 89 ARG A CA 1
ATOM 744 C C . ARG A 1 89 ? 13.202 -0.787 -12.030 1.00 89.00 89 ARG A C 1
ATOM 746 O O . ARG A 1 89 ? 13.448 0.418 -12.123 1.00 89.00 89 ARG A O 1
ATOM 753 N N . MET A 1 90 ? 12.640 -1.314 -10.948 1.00 90.56 90 MET A N 1
ATOM 754 C CA . MET A 1 90 ? 12.354 -0.553 -9.738 1.00 90.56 90 MET A CA 1
ATOM 755 C C . MET A 1 90 ? 13.620 -0.233 -8.942 1.00 90.56 90 MET A C 1
ATOM 757 O O . MET A 1 90 ? 13.720 0.882 -8.432 1.00 90.56 90 MET A O 1
ATOM 761 N N . ILE A 1 91 ? 14.593 -1.147 -8.915 1.00 90.69 91 ILE A N 1
ATOM 762 C CA . ILE A 1 91 ? 15.912 -0.949 -8.301 1.00 90.69 91 ILE A CA 1
ATOM 763 C C . ILE A 1 91 ? 16.686 0.159 -9.035 1.00 90.69 91 ILE A C 1
ATOM 765 O O . ILE A 1 91 ? 17.259 1.040 -8.396 1.00 90.69 91 ILE A O 1
ATOM 769 N N . GLU A 1 92 ? 16.676 0.187 -10.370 1.00 89.62 92 GLU A N 1
ATOM 770 C CA . GLU A 1 92 ? 17.307 1.267 -11.141 1.00 89.62 92 GLU A CA 1
ATOM 771 C C . GLU A 1 92 ? 16.546 2.593 -10.995 1.00 89.62 92 GLU A C 1
ATOM 773 O O . GLU A 1 92 ? 17.147 3.647 -10.778 1.00 89.62 92 GLU A O 1
ATOM 778 N N . TYR A 1 93 ? 15.208 2.560 -11.001 1.00 88.38 93 TYR A N 1
ATOM 779 C CA . TYR A 1 93 ? 14.405 3.749 -10.702 1.00 88.38 93 TYR A CA 1
ATOM 780 C C . TYR A 1 93 ? 14.698 4.319 -9.301 1.00 88.38 93 TYR A C 1
ATOM 782 O O . TYR A 1 93 ? 14.684 5.539 -9.122 1.00 88.38 93 TYR A O 1
ATOM 790 N N . ASP A 1 94 ? 14.992 3.475 -8.312 1.00 90.31 94 ASP A N 1
ATOM 791 C CA . ASP A 1 94 ? 15.363 3.892 -6.958 1.00 90.31 94 ASP A CA 1
ATOM 792 C C . ASP A 1 94 ? 16.700 4.659 -6.939 1.00 90.31 94 ASP A C 1
ATOM 794 O O . ASP A 1 94 ? 16.758 5.788 -6.433 1.00 90.31 94 ASP A O 1
A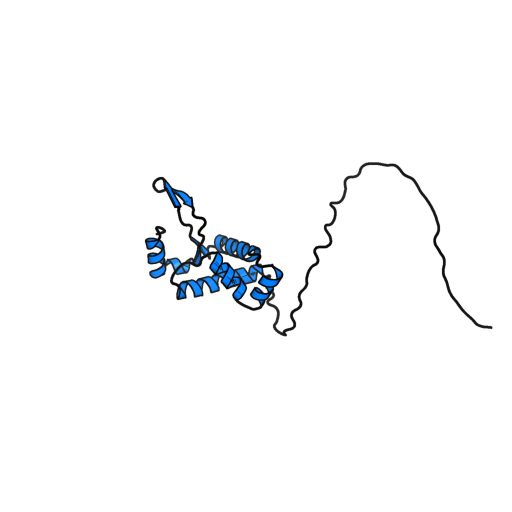TOM 798 N N . LYS A 1 95 ? 17.735 4.114 -7.606 1.00 89.12 95 LYS A N 1
ATOM 799 C CA . LYS A 1 95 ? 19.047 4.768 -7.806 1.00 89.12 95 LYS A CA 1
ATOM 800 C C . LYS A 1 95 ? 18.894 6.139 -8.474 1.00 89.12 95 LYS A C 1
ATOM 802 O O . LYS A 1 95 ? 19.375 7.146 -7.949 1.00 89.12 95 LYS A O 1
ATOM 807 N N . VAL A 1 96 ? 18.188 6.195 -9.608 1.00 88.31 96 VAL A N 1
ATOM 808 C CA . VAL A 1 96 ? 17.984 7.424 -10.399 1.00 88.31 96 VAL A CA 1
ATOM 809 C C . VAL A 1 96 ? 17.171 8.464 -9.630 1.00 88.31 96 VAL A C 1
ATOM 811 O O . VAL A 1 96 ? 17.512 9.649 -9.616 1.00 88.31 96 VAL A O 1
ATOM 814 N N . SER A 1 97 ? 16.086 8.038 -8.980 1.00 82.88 97 SER A N 1
ATOM 815 C CA . SER A 1 97 ? 15.174 8.938 -8.267 1.00 82.88 97 SER A CA 1
ATOM 816 C C . SER A 1 97 ? 15.679 9.365 -6.886 1.00 82.88 97 SER A C 1
ATOM 818 O O . SER A 1 97 ? 15.042 10.216 -6.259 1.00 82.88 97 SER A O 1
ATOM 820 N N . LYS A 1 98 ? 16.810 8.811 -6.420 1.00 83.88 98 LYS A N 1
ATOM 821 C CA . LYS A 1 98 ? 17.391 9.023 -5.084 1.00 83.88 98 LYS A CA 1
ATOM 822 C C . LYS A 1 98 ? 16.377 8.725 -3.975 1.00 83.88 98 LYS A C 1
ATOM 824 O O . LYS A 1 98 ? 16.121 9.568 -3.113 1.00 83.88 98 LYS A O 1
ATOM 829 N N . HIS A 1 99 ? 15.759 7.546 -4.044 1.00 81.00 99 HIS A N 1
ATOM 830 C CA . HIS A 1 99 ? 14.711 7.088 -3.124 1.00 81.00 99 HIS A CA 1
ATOM 831 C C . HIS A 1 99 ? 13.459 7.980 -3.061 1.00 81.00 99 HIS A C 1
ATOM 833 O O . HIS A 1 99 ? 12.756 8.000 -2.048 1.00 81.00 99 HIS A O 1
ATOM 839 N N . SER A 1 100 ? 13.143 8.741 -4.118 1.00 84.88 100 SER A N 1
ATOM 840 C CA . SER A 1 100 ? 11.997 9.660 -4.119 1.00 84.88 100 SER A CA 1
ATOM 841 C C . SER A 1 100 ? 10.663 8.902 -4.204 1.00 84.88 100 SER A C 1
ATOM 843 O O . SER A 1 100 ? 10.282 8.415 -5.273 1.00 84.88 100 SER A O 1
ATOM 845 N N . PRO A 1 101 ? 9.843 8.854 -3.133 1.00 87.50 101 PRO A N 1
ATOM 846 C CA . PRO A 1 101 ? 8.626 8.046 -3.110 1.00 87.50 101 PRO A CA 1
ATOM 847 C C . PRO A 1 101 ? 7.457 8.742 -3.833 1.00 87.50 101 PRO A C 1
ATOM 849 O O . PRO A 1 101 ? 6.289 8.450 -3.559 1.00 87.50 101 PRO A O 1
ATOM 852 N N . ALA A 1 102 ? 7.726 9.713 -4.711 1.00 90.06 102 ALA A N 1
ATOM 853 C CA . ALA A 1 102 ? 6.720 10.552 -5.356 1.00 90.06 102 ALA A CA 1
ATOM 854 C C . ALA A 1 102 ? 5.803 9.740 -6.288 1.00 90.06 102 ALA A C 1
ATOM 856 O O . ALA A 1 102 ? 4.578 9.805 -6.149 1.00 90.06 102 ALA A O 1
ATOM 857 N N . ALA A 1 103 ? 6.372 8.904 -7.165 1.00 89.62 103 ALA A N 1
ATOM 858 C CA . ALA A 1 103 ? 5.595 8.040 -8.058 1.00 89.62 103 ALA A CA 1
ATOM 859 C C . ALA A 1 103 ? 4.748 7.016 -7.276 1.00 89.62 103 ALA A C 1
ATOM 861 O O . ALA A 1 103 ? 3.558 6.855 -7.550 1.00 89.62 103 ALA A O 1
ATOM 862 N N . ILE A 1 104 ? 5.316 6.419 -6.222 1.00 93.44 104 ILE A N 1
ATOM 863 C CA . ILE A 1 104 ? 4.612 5.502 -5.308 1.00 93.44 104 ILE A CA 1
ATOM 864 C C . ILE A 1 104 ? 3.462 6.229 -4.589 1.00 93.44 104 ILE A C 1
ATOM 866 O O . ILE A 1 104 ? 2.354 5.710 -4.466 1.00 93.44 104 ILE A O 1
ATOM 870 N N . SER A 1 105 ? 3.674 7.478 -4.164 1.00 93.19 105 SER A N 1
ATOM 871 C CA . SER A 1 105 ? 2.636 8.317 -3.543 1.00 93.19 105 SER A CA 1
ATOM 872 C C . SER A 1 105 ? 1.470 8.602 -4.487 1.00 93.19 105 SER A C 1
ATOM 874 O O . SER A 1 105 ? 0.309 8.543 -4.070 1.00 93.19 105 SER A O 1
ATOM 876 N N . PHE A 1 106 ? 1.768 8.883 -5.755 1.00 93.31 106 PHE A N 1
ATOM 877 C CA . PHE A 1 106 ? 0.777 9.120 -6.798 1.00 93.31 106 PHE A CA 1
ATOM 878 C C . PHE A 1 106 ? -0.019 7.847 -7.129 1.00 93.31 106 PHE A C 1
ATOM 880 O O . PHE A 1 106 ? -1.251 7.886 -7.143 1.00 93.31 106 PHE A O 1
ATOM 887 N N . ALA A 1 107 ? 0.660 6.707 -7.293 1.00 94.06 107 ALA A N 1
ATOM 888 C CA . ALA A 1 107 ? 0.034 5.409 -7.543 1.00 94.06 107 ALA A CA 1
ATOM 889 C C . ALA A 1 107 ? -0.876 4.962 -6.382 1.00 94.06 107 ALA A C 1
ATOM 891 O O . ALA A 1 107 ? -2.042 4.642 -6.614 1.00 94.06 107 ALA A O 1
ATOM 892 N N . ILE A 1 108 ? -0.415 5.057 -5.124 1.00 94.94 108 ILE A N 1
ATOM 893 C CA . ILE A 1 108 ? -1.254 4.819 -3.931 1.00 94.94 108 ILE A CA 1
ATOM 894 C C . ILE A 1 108 ? -2.491 5.731 -3.951 1.00 94.94 108 ILE A C 1
ATOM 896 O O . ILE A 1 108 ? -3.604 5.274 -3.702 1.00 94.94 108 ILE A O 1
ATOM 900 N N . THR A 1 109 ? -2.329 7.017 -4.277 1.00 95.31 109 THR A N 1
ATOM 901 C CA . THR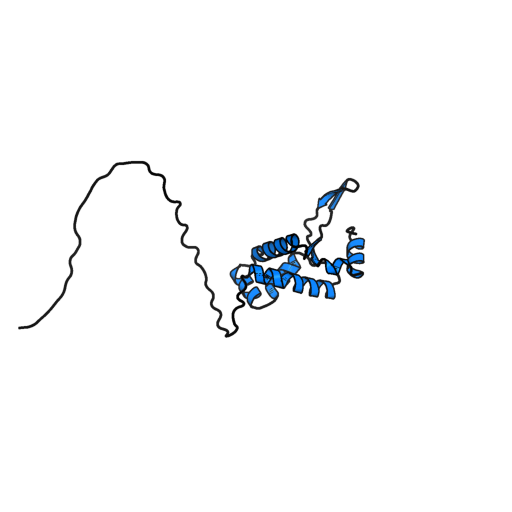 A 1 109 ? -3.448 7.976 -4.319 1.00 95.31 109 THR A CA 1
ATOM 902 C C . THR A 1 109 ? -4.469 7.625 -5.408 1.00 95.31 109 THR A C 1
ATOM 904 O O . THR A 1 109 ? -5.673 7.733 -5.173 1.00 95.31 109 THR A O 1
ATOM 907 N N . ARG A 1 110 ? -4.017 7.156 -6.578 1.00 95.44 110 ARG A N 1
ATOM 908 C CA . ARG A 1 110 ? -4.889 6.670 -7.661 1.00 95.44 110 ARG A CA 1
ATOM 909 C C . ARG A 1 110 ? -5.620 5.383 -7.279 1.00 95.44 110 ARG A C 1
ATOM 911 O O . ARG A 1 110 ? -6.829 5.308 -7.476 1.00 95.44 110 ARG A O 1
ATOM 918 N N . LEU A 1 111 ? -4.935 4.413 -6.676 1.00 95.50 111 LEU A N 1
ATOM 919 C CA . LEU A 1 111 ? -5.544 3.155 -6.231 1.00 95.50 111 LEU A CA 1
ATOM 920 C C . LEU A 1 111 ? -6.582 3.351 -5.112 1.00 95.50 111 LEU A C 1
ATOM 922 O O . LEU A 1 111 ? -7.616 2.685 -5.126 1.00 95.50 111 LEU A O 1
ATOM 926 N N . LEU A 1 112 ? -6.348 4.299 -4.194 1.00 95.62 112 LEU A N 1
ATOM 927 C CA . LEU A 1 112 ? -7.333 4.717 -3.188 1.00 95.62 112 LEU A CA 1
ATOM 928 C C . LEU A 1 112 ? -8.565 5.366 -3.840 1.00 95.62 112 LEU A C 1
ATOM 930 O O . LEU A 1 112 ? -9.688 4.995 -3.516 1.00 95.62 112 LEU A O 1
ATOM 934 N N . LYS A 1 113 ? -8.376 6.284 -4.803 1.00 95.75 113 LYS A N 1
ATOM 935 C CA . LYS A 1 113 ? -9.489 6.885 -5.568 1.00 95.75 113 LYS A CA 1
ATOM 936 C C . LYS A 1 113 ? -10.292 5.854 -6.373 1.00 95.75 113 LYS A C 1
ATOM 938 O O . LYS A 1 113 ? -11.484 6.045 -6.565 1.00 95.75 113 LYS A O 1
ATOM 943 N N . LYS A 1 114 ? -9.653 4.770 -6.823 1.00 94.50 114 LYS A N 1
ATOM 944 C CA . LYS A 1 114 ? -10.288 3.636 -7.518 1.00 94.50 114 LYS A CA 1
ATOM 945 C C . LYS A 1 114 ? -10.928 2.603 -6.575 1.00 94.50 114 LYS A C 1
ATOM 947 O O . LYS A 1 114 ? -11.410 1.585 -7.056 1.00 94.50 114 LYS A O 1
ATOM 952 N N . GLY A 1 115 ? -10.878 2.796 -5.252 1.00 92.31 115 GLY A N 1
ATOM 953 C CA . GLY A 1 115 ? -11.420 1.848 -4.268 1.00 92.31 115 GLY A CA 1
ATOM 954 C C . GLY A 1 115 ? -10.709 0.486 -4.197 1.00 92.31 115 GLY A C 1
ATOM 955 O O . GLY A 1 115 ? -11.188 -0.403 -3.499 1.00 92.31 115 GLY A O 1
ATOM 956 N N . ARG A 1 116 ? -9.574 0.313 -4.896 1.00 93.50 116 ARG A N 1
ATOM 957 C CA . ARG A 1 116 ? -8.781 -0.935 -4.907 1.00 93.50 116 ARG A CA 1
ATOM 958 C C . ARG A 1 116 ? -7.909 -1.092 -3.663 1.00 93.50 116 ARG A C 1
ATOM 960 O O . ARG A 1 116 ? -7.557 -2.207 -3.295 1.00 93.50 116 ARG A O 1
ATOM 967 N N . LEU A 1 117 ? -7.555 0.025 -3.030 1.00 94.62 117 LEU A N 1
ATOM 968 C CA . LEU A 1 117 ? -6.895 0.048 -1.729 1.00 94.62 117 LEU A CA 1
ATOM 969 C C . LEU A 1 117 ? -7.815 0.624 -0.667 1.00 94.62 117 LEU A C 1
ATOM 971 O O . LEU A 1 117 ? -8.538 1.591 -0.905 1.00 94.62 117 LEU A O 1
ATOM 975 N N . VAL A 1 118 ? -7.666 0.093 0.539 1.00 95.12 118 VAL A N 1
ATOM 976 C CA . VAL A 1 118 ? -8.184 0.670 1.772 1.00 95.12 118 VAL A CA 1
ATOM 977 C C . VAL A 1 118 ? -6.992 1.210 2.561 1.00 95.12 118 VAL A C 1
ATOM 979 O O . VAL A 1 118 ? -5.969 0.541 2.713 1.00 95.12 118 VAL A O 1
ATOM 982 N N . ARG A 1 119 ? -7.092 2.456 3.037 1.00 95.00 119 ARG A N 1
ATOM 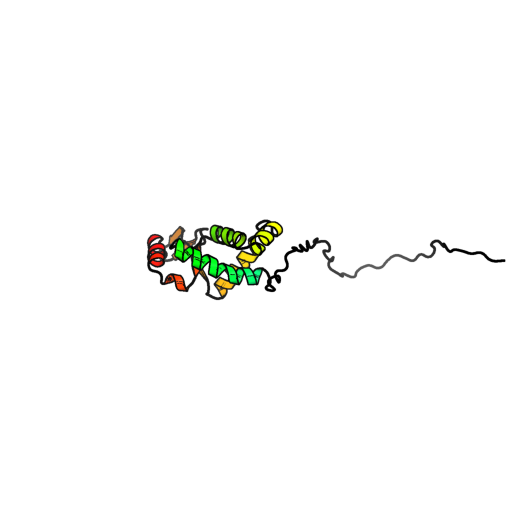983 C CA . ARG A 1 119 ? -6.079 3.076 3.903 1.00 95.00 119 ARG A CA 1
ATOM 984 C C . ARG A 1 119 ? -6.550 3.023 5.346 1.00 95.00 119 ARG A C 1
ATOM 986 O O . ARG A 1 119 ? -7.436 3.786 5.731 1.00 95.00 119 ARG A O 1
ATOM 993 N N . ILE A 1 120 ? -5.863 2.226 6.149 1.00 92.00 120 ILE A N 1
ATOM 994 C CA . ILE A 1 120 ? -6.045 2.200 7.593 1.00 92.00 120 ILE A CA 1
ATOM 995 C C . ILE A 1 120 ? -5.499 3.507 8.192 1.00 92.00 120 ILE A C 1
ATOM 997 O O . ILE A 1 120 ? -4.391 3.961 7.870 1.00 92.00 120 ILE A O 1
ATOM 1001 N N . LYS A 1 121 ? -6.301 4.139 9.054 1.00 86.38 121 LYS A N 1
ATOM 1002 C CA . LYS A 1 121 ? -5.920 5.291 9.878 1.00 86.38 121 LYS A CA 1
ATOM 1003 C C . LYS A 1 121 ? -6.179 4.926 11.335 1.00 86.38 121 LYS A C 1
ATOM 1005 O O . LYS A 1 121 ? -7.296 4.570 11.678 1.00 86.38 121 LYS A O 1
ATOM 1010 N N . TYR A 1 122 ? -5.174 5.087 12.182 1.00 86.38 122 TYR A N 1
ATOM 1011 C CA . TYR A 1 122 ? -5.322 4.903 13.622 1.00 86.38 122 TYR A CA 1
ATOM 1012 C C . TYR A 1 122 ? -5.784 6.209 14.254 1.00 86.38 122 TYR A C 1
ATOM 1014 O O . TYR A 1 122 ? -5.193 7.254 13.965 1.00 86.38 122 TYR A O 1
ATOM 1022 N N . CYS A 1 123 ? -6.784 6.162 15.130 1.00 85.00 123 CYS A N 1
ATOM 1023 C CA . CYS A 1 123 ? -7.016 7.277 16.037 1.00 85.00 123 CYS A CA 1
ATOM 1024 C C . CYS A 1 123 ? -5.922 7.321 17.119 1.00 85.00 123 CYS A C 1
ATOM 1026 O O . CYS A 1 123 ? -5.302 6.302 17.424 1.00 85.00 123 CYS A O 1
ATOM 1028 N N . LYS A 1 124 ? -5.650 8.507 17.667 1.00 88.25 124 LYS A N 1
ATOM 1029 C CA . LYS A 1 124 ? -4.799 8.705 18.848 1.00 88.25 124 LYS A CA 1
ATOM 1030 C C . LYS A 1 124 ? -5.611 9.245 20.025 1.00 88.25 124 LYS A C 1
ATOM 1032 O O . LYS A 1 124 ? -5.421 8.787 21.143 1.00 88.25 124 LYS A O 1
ATOM 1037 N N . GLU A 1 125 ? -6.472 10.227 19.773 1.00 88.81 125 GLU A N 1
ATOM 1038 C CA . GLU A 1 125 ? -7.297 10.897 20.785 1.00 88.81 125 GLU A CA 1
ATOM 1039 C C . GLU A 1 125 ? -8.741 10.968 20.247 1.00 88.81 125 GLU A C 1
ATOM 1041 O O . GLU A 1 125 ? -8.952 11.371 19.097 1.00 88.81 125 GLU A O 1
ATOM 1046 N N . TRP A 1 126 ? -9.699 10.520 21.065 1.00 89.06 126 TRP A N 1
ATOM 1047 C CA . TRP A 1 126 ? -11.139 10.442 20.782 1.00 89.06 126 TRP A CA 1
ATOM 1048 C C . TRP A 1 126 ? -11.906 11.442 21.657 1.00 89.06 126 TRP A C 1
ATOM 1050 O O . TRP A 1 126 ? -11.502 11.700 22.789 1.00 89.06 126 TRP A O 1
ATOM 1060 N N . GLU A 1 127 ? -13.025 11.955 21.153 1.00 92.62 127 GLU A N 1
ATOM 1061 C CA . GLU A 1 127 ? -13.982 12.788 21.886 1.00 92.62 127 GLU A CA 1
ATOM 1062 C C . GLU A 1 127 ? -15.390 12.223 21.638 1.00 92.62 127 GLU A C 1
ATOM 1064 O O . GLU A 1 127 ? -15.975 12.405 20.565 1.00 92.62 127 GLU A O 1
ATOM 1069 N N . GLY A 1 128 ? -15.885 11.423 22.589 1.00 89.19 128 GLY A N 1
ATOM 1070 C CA . GLY A 1 128 ? -16.985 10.489 22.327 1.00 89.19 128 GLY A CA 1
ATOM 1071 C C . GLY A 1 128 ? -16.661 9.578 21.135 1.00 89.19 128 GLY A C 1
ATOM 1072 O O . GLY A 1 128 ? -15.513 9.173 20.943 1.00 89.19 128 GLY A O 1
ATOM 1073 N N . ASP A 1 129 ? -17.648 9.332 20.275 1.00 85.88 129 ASP A N 1
ATOM 1074 C CA . ASP A 1 129 ? -17.502 8.494 19.073 1.00 85.88 129 ASP A CA 1
ATOM 1075 C C . ASP A 1 129 ? -16.705 9.164 17.930 1.00 85.88 129 ASP A C 1
ATOM 1077 O O . ASP A 1 129 ? -16.590 8.619 16.830 1.00 85.88 129 ASP A O 1
ATOM 1081 N N . LYS A 1 130 ? -16.165 10.376 18.138 1.00 87.38 130 LYS A N 1
ATOM 1082 C CA . LYS A 1 130 ? -15.453 11.141 17.104 1.00 87.38 130 LYS A CA 1
ATOM 1083 C C . LYS A 1 130 ? -13.946 11.087 17.322 1.00 87.38 130 LYS A C 1
ATOM 1085 O O . LYS A 1 130 ? -13.421 11.539 18.336 1.00 87.38 130 LYS A O 1
ATOM 1090 N N . CYS A 1 131 ? -13.218 10.597 16.321 1.00 85.19 131 CYS A N 1
ATOM 1091 C CA . CYS A 1 131 ? -11.762 10.680 16.327 1.00 85.19 131 CYS A CA 1
ATOM 1092 C C . CYS A 1 131 ? -11.307 12.116 16.024 1.00 85.19 131 CYS A C 1
ATOM 1094 O O . CYS A 1 131 ? -11.317 12.543 14.866 1.00 85.19 131 CYS A O 1
ATOM 1096 N N . VAL A 1 132 ? -10.868 12.849 17.050 1.00 92.44 132 VAL A N 1
ATOM 1097 C CA . VAL A 1 132 ? -10.385 14.234 16.906 1.00 92.44 132 VAL A CA 1
ATOM 1098 C C . VAL A 1 132 ? -8.945 14.313 16.403 1.00 92.44 132 VAL A C 1
ATOM 1100 O O . VAL A 1 132 ? -8.537 15.326 15.834 1.00 92.44 132 VAL A O 1
ATOM 1103 N N . LYS A 1 133 ? -8.154 13.242 16.559 1.00 89.38 133 LYS A N 1
ATOM 1104 C CA . LYS A 1 133 ? -6.728 13.253 16.202 1.00 89.38 133 LYS A CA 1
ATOM 1105 C C . LYS A 1 133 ? -6.250 11.904 15.688 1.00 89.38 133 LYS A C 1
ATOM 1107 O O . LYS A 1 133 ? -6.167 10.930 16.431 1.00 89.38 133 LYS A O 1
ATOM 1112 N N . PHE A 1 134 ? -5.851 11.860 14.421 1.00 85.75 134 PHE A N 1
ATOM 1113 C CA . PHE A 1 134 ? -5.275 10.662 13.811 1.00 85.75 134 PHE A CA 1
ATOM 1114 C C . PHE A 1 134 ? -3.767 10.544 14.064 1.00 85.75 134 PHE A C 1
ATOM 1116 O O . PHE A 1 134 ? -3.020 11.523 14.021 1.00 85.75 134 PHE A O 1
ATOM 1123 N N . SER A 1 135 ? -3.302 9.311 14.246 1.00 86.88 135 SER A N 1
ATOM 1124 C CA . SER A 1 135 ? -1.883 8.967 14.251 1.00 86.88 135 SER A CA 1
ATOM 1125 C C . SER A 1 135 ? -1.231 9.219 12.885 1.00 86.88 135 SER A C 1
ATOM 1127 O O . SER A 1 135 ? -1.864 9.142 11.828 1.00 86.88 135 SER A O 1
ATOM 1129 N N . ARG A 1 136 ? 0.089 9.440 12.892 1.00 84.62 136 ARG A N 1
ATOM 1130 C CA . ARG A 1 136 ? 0.906 9.465 11.668 1.00 84.62 136 ARG A CA 1
ATOM 1131 C C . ARG A 1 136 ? 1.096 8.064 11.054 1.00 84.62 136 ARG A C 1
ATOM 1133 O O . ARG A 1 136 ? 1.494 7.993 9.891 1.00 84.62 136 ARG A O 1
ATOM 1140 N N . LYS A 1 137 ? 0.780 6.977 11.782 1.00 84.50 137 LYS A N 1
ATOM 1141 C CA . LYS A 1 137 ? 0.782 5.587 11.278 1.00 84.50 137 LYS A CA 1
ATOM 1142 C C . LYS A 1 137 ? -0.211 5.452 10.116 1.00 84.50 137 LYS A C 1
ATOM 1144 O O . LYS A 1 137 ? -1.398 5.738 10.264 1.00 84.50 137 LYS A O 1
ATOM 1149 N N . LYS A 1 138 ? 0.291 5.038 8.949 1.00 87.81 138 LYS A N 1
ATOM 1150 C CA . LYS A 1 138 ? -0.488 4.787 7.726 1.00 87.81 138 LYS A CA 1
ATOM 1151 C C . LYS A 1 138 ? -0.180 3.373 7.256 1.00 87.81 138 LYS A C 1
ATOM 1153 O O . LYS A 1 138 ? 0.980 3.072 6.969 1.00 87.81 138 LYS A O 1
ATOM 1158 N N . GLU A 1 139 ? -1.216 2.557 7.160 1.00 94.62 139 GLU A N 1
ATOM 1159 C CA . GLU A 1 139 ? -1.149 1.196 6.632 1.00 94.62 139 GLU A CA 1
ATOM 1160 C C . GLU A 1 139 ? -2.171 1.021 5.502 1.00 94.62 139 GLU A C 1
ATOM 1162 O O . GLU A 1 139 ? -3.125 1.801 5.383 1.00 94.62 139 GLU A O 1
ATOM 1167 N N . TYR A 1 140 ? -1.933 0.036 4.641 1.00 96.44 140 TYR A N 1
ATOM 1168 C CA . TYR A 1 140 ? -2.722 -0.238 3.444 1.00 96.44 140 TYR A CA 1
ATOM 1169 C C . TYR A 1 140 ? -3.040 -1.727 3.328 1.00 96.44 140 TYR A C 1
ATOM 1171 O O . TYR A 1 140 ? -2.284 -2.577 3.797 1.00 96.44 140 TYR A O 1
ATOM 1179 N N . ILE A 1 141 ? -4.165 -2.024 2.690 1.00 97.06 141 ILE A N 1
ATOM 1180 C CA . ILE A 1 141 ? -4.665 -3.377 2.449 1.00 97.06 141 ILE A CA 1
ATOM 1181 C C . ILE A 1 141 ? -5.552 -3.363 1.192 1.00 97.06 141 ILE A C 1
ATOM 1183 O O . ILE A 1 141 ? -6.051 -2.292 0.818 1.00 97.06 141 ILE A O 1
ATOM 1187 N N . LEU A 1 142 ? -5.731 -4.498 0.505 1.00 96.56 142 LEU A N 1
ATOM 1188 C CA . LEU A 1 142 ? -6.744 -4.578 -0.555 1.00 96.56 142 LEU A CA 1
ATOM 1189 C C . LEU A 1 142 ? -8.139 -4.620 0.074 1.00 96.56 142 LEU A C 1
ATOM 1191 O O . LEU A 1 142 ? -8.301 -5.034 1.222 1.00 96.56 142 LEU A O 1
ATOM 1195 N N . LYS A 1 143 ? -9.161 -4.212 -0.681 1.00 93.06 143 LYS A N 1
ATOM 1196 C CA . LYS A 1 143 ? -10.553 -4.28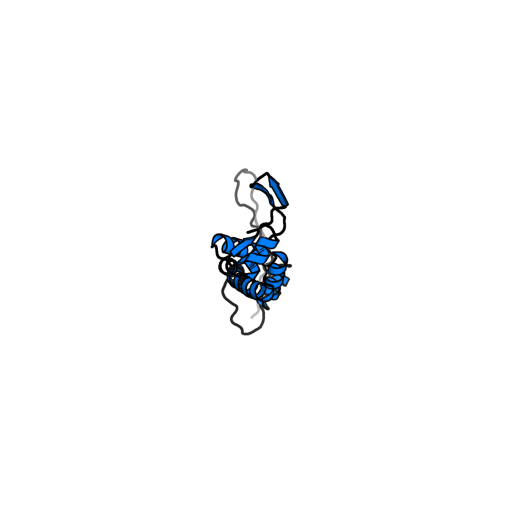1 -0.211 1.00 93.06 143 LYS A CA 1
ATOM 1197 C C . LYS A 1 143 ? -10.957 -5.725 0.124 1.00 93.06 143 LYS A C 1
ATOM 1199 O O . LYS A 1 143 ? -11.565 -5.966 1.161 1.00 93.06 143 LYS A O 1
ATOM 1204 N N . GLU A 1 144 ? -10.564 -6.668 -0.724 1.00 92.44 144 GLU A N 1
ATOM 1205 C CA . GLU A 1 144 ? -10.900 -8.091 -0.624 1.00 92.44 144 GLU A CA 1
ATOM 1206 C C . GLU A 1 144 ? -10.347 -8.757 0.652 1.00 92.44 144 GLU A C 1
ATOM 1208 O O . GLU A 1 144 ? -11.040 -9.566 1.266 1.00 92.44 144 GLU A O 1
ATOM 1213 N N . HIS A 1 145 ? -9.154 -8.370 1.126 1.00 94.50 145 HIS A N 1
ATOM 1214 C CA . HIS A 1 145 ? -8.573 -8.938 2.355 1.00 94.50 145 HIS A CA 1
ATOM 1215 C C . HIS A 1 145 ? -9.288 -8.506 3.641 1.00 94.50 145 HIS A C 1
ATOM 1217 O O . HIS A 1 145 ? -9.046 -9.104 4.685 1.00 94.50 145 HIS A O 1
ATOM 1223 N N . LEU A 1 146 ? -10.173 -7.499 3.608 1.00 90.94 146 LEU A N 1
ATOM 1224 C CA . LEU A 1 146 ? -10.951 -7.116 4.794 1.00 90.94 146 LEU A CA 1
ATOM 1225 C C . LEU A 1 146 ? -11.855 -8.251 5.300 1.00 90.94 146 LEU A C 1
ATOM 1227 O O . LEU A 1 146 ? -12.222 -8.240 6.469 1.00 90.94 146 LEU A O 1
ATOM 1231 N N . GLN A 1 147 ? -12.192 -9.227 4.453 1.00 91.62 147 GLN A N 1
ATOM 1232 C CA . GLN A 1 147 ? -12.992 -10.394 4.841 1.00 91.62 147 GLN A CA 1
ATOM 1233 C C . GLN A 1 147 ? -12.156 -11.537 5.454 1.00 91.62 147 GLN A C 1
ATOM 1235 O O . GLN A 1 147 ? -12.716 -12.562 5.832 1.00 91.62 147 GLN A O 1
ATOM 1240 N N . MET A 1 148 ? -10.827 -11.401 5.547 1.00 93.75 148 MET A N 1
ATOM 1241 C CA . MET A 1 148 ? -9.969 -12.426 6.155 1.00 93.75 148 MET A CA 1
ATOM 1242 C C . MET A 1 148 ? -10.113 -12.421 7.691 1.00 93.75 148 MET A C 1
ATOM 1244 O O . MET A 1 148 ? -9.960 -11.353 8.295 1.00 93.75 148 MET A O 1
ATOM 1248 N N . PRO A 1 149 ? -10.350 -13.575 8.350 1.00 95.12 149 PRO A N 1
ATOM 1249 C CA . PRO A 1 149 ? -10.507 -13.645 9.805 1.00 95.12 149 PRO A CA 1
ATOM 1250 C C . PRO A 1 149 ? -9.328 -13.052 10.586 1.00 95.12 149 PRO A C 1
ATOM 1252 O O . PRO A 1 149 ? -9.535 -12.314 11.547 1.00 95.12 149 PRO A O 1
ATOM 1255 N N . GLU A 1 150 ? -8.095 -13.294 10.136 1.00 94.88 150 GLU A N 1
ATOM 1256 C CA . GLU A 1 150 ? -6.877 -12.796 10.786 1.00 94.88 150 GLU A CA 1
ATOM 1257 C C . GLU A 1 150 ? -6.765 -11.263 10.687 1.00 94.88 150 GLU A C 1
ATOM 1259 O O . GLU A 1 150 ? -6.256 -10.599 11.590 1.00 94.88 150 GLU A O 1
ATOM 1264 N N . ILE A 1 151 ? -7.298 -10.679 9.607 1.00 95.12 151 ILE A N 1
ATOM 1265 C CA . ILE A 1 151 ? -7.371 -9.226 9.415 1.00 95.12 151 ILE A CA 1
ATOM 1266 C C . ILE A 1 151 ? -8.466 -8.618 10.294 1.00 95.12 151 ILE A C 1
ATOM 1268 O O . ILE A 1 151 ? -8.245 -7.559 10.879 1.00 95.12 151 ILE A O 1
ATOM 1272 N N . GLN A 1 152 ? -9.613 -9.282 10.445 1.00 93.81 152 GLN A N 1
ATOM 1273 C CA . GLN A 1 152 ? -10.655 -8.847 11.380 1.00 93.81 152 GLN A CA 1
ATOM 1274 C C . GLN A 1 152 ? -10.171 -8.898 12.836 1.00 93.81 152 GLN A C 1
ATOM 1276 O O . GLN A 1 152 ? -10.377 -7.940 13.584 1.00 93.81 152 GLN A O 1
ATOM 1281 N N . GLU A 1 153 ? -9.435 -9.944 13.226 1.00 93.62 153 GLU A N 1
ATOM 1282 C CA . GLU A 1 153 ? -8.776 -9.999 14.535 1.00 93.62 153 GLU A CA 1
ATOM 1283 C C . GLU A 1 153 ? -7.752 -8.862 14.698 1.00 93.62 153 GLU A C 1
ATOM 1285 O O . GLU A 1 153 ? -7.776 -8.152 15.706 1.00 93.62 153 GLU A O 1
ATOM 1290 N N . TYR A 1 154 ? -6.903 -8.622 13.689 1.00 92.88 154 TYR A N 1
ATOM 1291 C CA . TYR A 1 154 ? -5.932 -7.524 13.694 1.00 92.88 154 TYR A CA 1
ATOM 1292 C C . TYR A 1 154 ? -6.595 -6.151 13.883 1.00 92.88 154 TYR A C 1
ATOM 1294 O O . TYR A 1 154 ? -6.127 -5.342 14.688 1.00 92.88 154 TYR A O 1
ATOM 1302 N N . LEU A 1 155 ? -7.685 -5.877 13.157 1.00 90.12 155 LEU A N 1
ATOM 1303 C CA . LEU A 1 155 ? -8.425 -4.618 13.251 1.00 90.12 155 LEU A CA 1
ATOM 1304 C C . LEU A 1 155 ? -9.077 -4.463 14.632 1.00 90.12 155 LEU A C 1
ATOM 1306 O O . LEU A 1 155 ? -8.897 -3.424 15.272 1.00 90.12 155 LEU A O 1
ATOM 1310 N N . LYS A 1 156 ? -9.736 -5.510 15.141 1.00 89.06 156 LYS A N 1
ATOM 1311 C CA . LYS A 1 156 ? -10.366 -5.517 16.470 1.00 89.06 156 LYS A CA 1
ATOM 1312 C C . LYS A 1 156 ? -9.352 -5.300 17.596 1.00 89.06 156 LYS A C 1
ATOM 1314 O O . LYS A 1 156 ? -9.546 -4.428 18.440 1.00 89.06 156 LYS A O 1
ATOM 1319 N N . LYS A 1 157 ? -8.217 -6.007 17.560 1.00 88.69 157 LYS A N 1
ATOM 1320 C CA . LYS A 1 157 ? -7.089 -5.858 18.504 1.00 88.69 157 LYS A CA 1
ATOM 1321 C C . LYS A 1 157 ? -6.487 -4.447 18.519 1.00 88.69 157 LYS A C 1
ATOM 1323 O O . LYS A 1 157 ? -5.806 -4.073 19.471 1.00 88.69 157 LYS A O 1
ATOM 1328 N N . HIS A 1 158 ? -6.734 -3.661 17.474 1.00 83.75 158 HIS A N 1
ATOM 1329 C CA . HIS A 1 158 ? -6.242 -2.298 17.320 1.00 83.75 158 HIS A CA 1
ATOM 1330 C C . HIS A 1 158 ? -7.316 -1.202 17.427 1.00 83.75 158 HIS A C 1
ATOM 1332 O O . HIS A 1 158 ? -6.972 -0.033 17.248 1.00 83.75 158 HIS A O 1
ATOM 1338 N N . GLY A 1 159 ? -8.575 -1.540 17.737 1.00 79.19 159 GLY A N 1
ATOM 1339 C CA . GLY A 1 159 ? -9.668 -0.563 17.826 1.00 79.19 159 GLY A CA 1
ATOM 1340 C C . GLY A 1 159 ? -10.025 0.061 16.472 1.00 79.19 159 GLY A C 1
ATOM 1341 O O . GLY A 1 159 ? -10.167 1.278 16.366 1.00 79.19 159 GLY A O 1
ATOM 1342 N N . LEU A 1 160 ? -10.080 -0.769 15.425 1.00 80.19 160 LEU A N 1
ATOM 1343 C CA . LEU A 1 160 ? -10.334 -0.380 14.029 1.00 80.19 160 LEU A CA 1
ATOM 1344 C C . LEU A 1 160 ? -11.502 -1.141 13.373 1.00 80.19 160 LEU A C 1
ATOM 1346 O O . LEU A 1 160 ? -11.694 -1.006 12.163 1.00 80.19 160 LEU A O 1
ATOM 1350 N N . SER A 1 161 ? -12.205 -1.973 14.145 1.00 61.47 161 SER A N 1
ATOM 1351 C CA . SER A 1 161 ? -13.398 -2.736 13.753 1.00 61.47 161 SER A CA 1
ATOM 1352 C C . SER A 1 161 ? -14.667 -2.004 14.177 1.00 61.47 161 SER A C 1
ATOM 1354 O O . SER A 1 161 ? -14.775 -1.801 15.410 1.00 61.47 161 SER A O 1
#

Secondary structure (DSSP, 8-state):
-------------------------------------PPP---S----S-HHHHHHHHHHHHHHHHHHHHSSPEEHHHHHHHHHTSSHHHHHHHHHHTS-THHHHHHHHHHHHTTSEEEEEEEEEEETTEEEEEEEEEEEEESGGGG-HHHHHHHHHTT--

Foldseek 3Di:
DDDDDDDDDDDDDDDDDDDDDDDDDDDDDPPDPPDPPDDDPDPDDPDPDDPLVVLLVVLQVVQVVCCVVVVEFAWPVRSLVCQCVVDPVSVVVCVVVVSDCVSVVVSVVVCVVVLQKDKDWAADDDDVVRRPHTDPTITMHGPVCCPPPSHVVVCVVRVND